Protein AF-Q2GUH5-F1 (afdb_monomer)

Organism: Chaetomium globosum (strain ATCC 6205 / CBS 148.51 / DSM 1962 / NBRC 6347 / NRRL 1970) (NCBI:txid306901)

Structure (mmCIF, N/CA/C/O backbone):
data_AF-Q2GUH5-F1
#
_entry.id   AF-Q2GUH5-F1
#
loop_
_atom_site.group_PDB
_atom_site.id
_atom_site.type_symbol
_atom_site.label_atom_id
_atom_site.label_alt_id
_atom_site.label_comp_id
_atom_site.label_asym_id
_atom_site.label_entity_id
_atom_site.label_seq_id
_atom_site.pdbx_PDB_ins_code
_atom_site.Cartn_x
_atom_site.Cartn_y
_atom_site.Cartn_z
_atom_site.occupancy
_atom_site.B_iso_or_equiv
_atom_site.auth_seq_id
_atom_site.auth_comp_id
_atom_site.auth_asym_id
_atom_site.auth_atom_id
_atom_site.pdbx_PDB_model_num
ATOM 1 N N . MET A 1 1 ? -47.472 -34.687 30.788 1.00 44.97 1 MET A N 1
ATOM 2 C CA . MET A 1 1 ? -46.963 -34.446 29.420 1.00 44.97 1 MET A CA 1
ATOM 3 C C . MET A 1 1 ? -47.218 -32.994 29.040 1.00 44.97 1 MET A C 1
ATOM 5 O O . MET A 1 1 ? -48.241 -32.718 28.440 1.00 44.97 1 MET A O 1
ATOM 9 N N . VAL A 1 2 ? -46.335 -32.065 29.410 1.00 44.44 2 VAL A N 1
ATOM 10 C CA . VAL A 1 2 ? -46.232 -30.744 28.762 1.00 44.44 2 VAL A CA 1
ATOM 11 C C . VAL A 1 2 ? -44.747 -30.395 28.806 1.00 44.44 2 VAL A C 1
ATOM 13 O O . VAL A 1 2 ? -44.206 -30.107 29.868 1.00 44.44 2 VAL A O 1
ATOM 16 N N . SER A 1 3 ? -44.062 -30.582 27.680 1.00 50.88 3 SER A N 1
ATOM 17 C CA . SER A 1 3 ? -42.640 -30.280 27.526 1.00 50.88 3 SER A CA 1
ATOM 18 C C . SER A 1 3 ? -42.518 -28.806 27.138 1.00 50.88 3 SER A C 1
ATOM 20 O O . SER A 1 3 ? -43.032 -28.405 26.095 1.00 50.88 3 SER A O 1
ATOM 22 N N . LEU A 1 4 ? -41.912 -27.990 28.006 1.00 48.06 4 LEU A N 1
ATOM 23 C CA . LEU A 1 4 ? -41.555 -26.604 27.701 1.00 48.06 4 LEU A 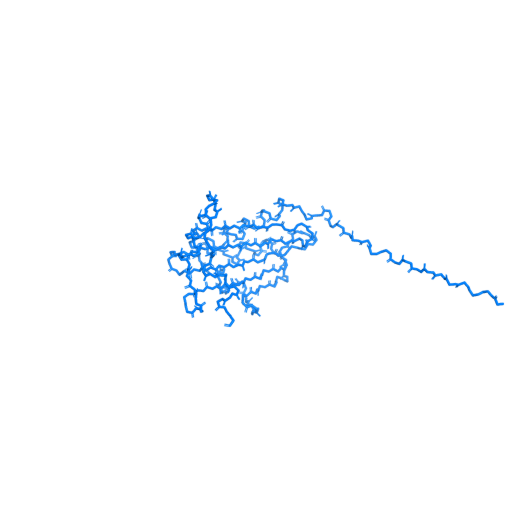CA 1
ATOM 24 C C . LEU A 1 4 ? -40.342 -26.605 26.757 1.00 48.06 4 LEU A C 1
ATOM 26 O O . LEU A 1 4 ? -39.214 -26.830 27.189 1.00 48.06 4 LEU A O 1
ATOM 30 N N . LEU A 1 5 ? -40.575 -26.332 25.475 1.00 53.59 5 LEU A N 1
ATOM 31 C CA . LEU A 1 5 ? -39.537 -25.952 24.516 1.00 53.59 5 LEU A CA 1
ATOM 32 C C . LEU A 1 5 ? -39.285 -24.442 24.646 1.00 53.59 5 LEU A C 1
ATOM 34 O O . LEU A 1 5 ? -40.024 -23.628 24.099 1.00 53.59 5 LEU A O 1
ATOM 38 N N . LEU A 1 6 ? -38.251 -24.070 25.401 1.00 52.28 6 LEU A N 1
ATOM 39 C CA . LEU A 1 6 ? -37.689 -22.718 25.402 1.00 52.28 6 LEU A CA 1
ATOM 40 C C . LEU A 1 6 ? -36.861 -22.531 24.120 1.00 52.28 6 LEU A C 1
ATOM 42 O O . LEU A 1 6 ? -35.743 -23.032 24.020 1.00 52.28 6 LEU A O 1
ATOM 46 N N . LEU A 1 7 ? -37.413 -21.816 23.134 1.00 57.59 7 LEU A N 1
ATOM 47 C CA . LEU A 1 7 ? -36.645 -21.277 22.008 1.00 57.59 7 LEU A CA 1
ATOM 48 C C . LEU A 1 7 ? -35.714 -20.175 22.537 1.00 57.59 7 LEU A C 1
ATOM 50 O O . LEU A 1 7 ? -36.157 -19.063 22.821 1.00 57.59 7 LEU A O 1
ATOM 54 N N . VAL A 1 8 ? -34.421 -20.469 22.653 1.00 58.78 8 VAL A N 1
ATOM 55 C CA . VAL A 1 8 ? -33.390 -19.442 22.841 1.00 58.78 8 VAL A CA 1
ATOM 56 C C . VAL A 1 8 ? -33.054 -18.880 21.460 1.00 58.78 8 VAL A C 1
ATOM 58 O O . VAL A 1 8 ? -32.223 -19.432 20.743 1.00 58.78 8 VAL A O 1
ATOM 61 N N . LEU A 1 9 ? -33.717 -17.789 21.060 1.00 59.59 9 LEU A N 1
ATOM 62 C CA . LEU A 1 9 ? -33.185 -16.922 20.007 1.00 59.59 9 LEU A CA 1
ATOM 63 C C . LEU A 1 9 ? -31.998 -16.161 20.608 1.00 59.59 9 LEU A C 1
ATOM 65 O O . LEU A 1 9 ? -32.169 -15.112 21.226 1.00 59.59 9 LEU A O 1
ATOM 69 N N . ALA A 1 10 ? -30.792 -16.701 20.445 1.00 60.81 10 ALA A N 1
ATOM 70 C CA . ALA A 1 10 ? -29.583 -15.909 20.601 1.00 60.81 10 ALA A CA 1
ATOM 71 C C . ALA A 1 10 ? -29.555 -14.897 19.447 1.00 60.81 10 ALA A C 1
ATOM 73 O O . ALA A 1 10 ? -29.225 -15.237 18.311 1.00 60.81 10 ALA A O 1
ATOM 74 N N . GLY A 1 11 ? -29.985 -13.666 19.723 1.00 56.97 11 GLY A N 1
ATOM 75 C CA . GLY A 1 11 ? -29.778 -12.555 18.807 1.00 56.97 11 GLY A CA 1
ATOM 76 C C . GLY A 1 11 ? -28.279 -12.368 18.611 1.00 56.97 11 GLY A C 1
ATOM 77 O O . GLY A 1 11 ? -27.565 -12.076 19.569 1.00 56.97 11 GLY A O 1
ATOM 78 N N . PHE A 1 12 ? -27.797 -12.546 17.382 1.00 60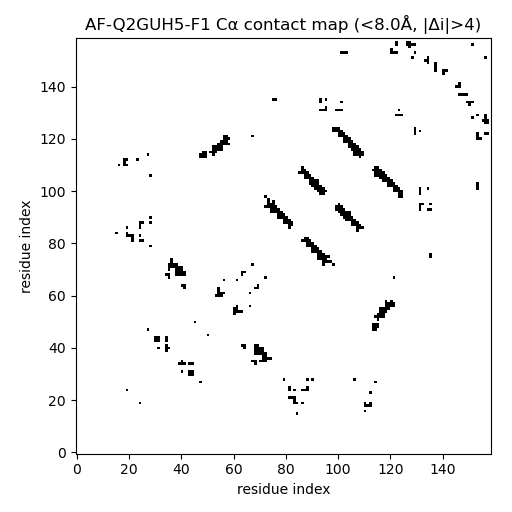.75 12 PHE A N 1
ATOM 79 C CA . PHE A 1 12 ? -26.498 -12.018 16.990 1.00 60.75 12 PHE A CA 1
ATOM 80 C C . PHE A 1 12 ? -26.622 -10.496 17.004 1.00 60.75 12 PHE A C 1
ATOM 82 O O . PHE A 1 12 ? -27.052 -9.880 16.032 1.00 60.75 12 PHE A O 1
ATOM 89 N N . SER A 1 13 ? -26.303 -9.886 18.142 1.00 52.81 13 SER A N 1
ATOM 90 C CA . SER A 1 13 ? -26.020 -8.462 18.184 1.00 52.81 13 SER A CA 1
ATOM 91 C C . SER A 1 13 ? -24.757 -8.254 17.356 1.00 52.81 13 SER A C 1
ATOM 93 O O . SER A 1 13 ? -23.658 -8.533 17.836 1.00 52.81 13 SER A O 1
ATOM 95 N N . SER A 1 14 ? -24.897 -7.795 16.110 1.00 55.97 14 SER A N 1
ATOM 96 C CA . SER A 1 14 ? -23.792 -7.131 15.422 1.00 55.97 14 SER A CA 1
ATOM 97 C C . SER A 1 14 ? -23.393 -5.962 16.311 1.00 55.97 14 SER A C 1
ATOM 99 O O . SER A 1 14 ? -24.084 -4.945 16.354 1.00 55.97 14 SER A O 1
ATOM 101 N N . GLN A 1 15 ? -22.319 -6.128 17.082 1.00 50.47 15 GLN A N 1
ATOM 102 C CA . GLN A 1 15 ? -21.643 -4.993 17.680 1.00 50.47 15 GLN A CA 1
ATOM 103 C C . GLN A 1 15 ? -21.096 -4.192 16.506 1.00 50.47 15 GLN A C 1
ATOM 105 O O . GLN A 1 15 ? -20.021 -4.483 15.993 1.00 50.47 15 GLN A O 1
ATOM 110 N N . ALA A 1 16 ? -21.880 -3.226 16.027 1.00 52.34 16 ALA A N 1
ATOM 111 C CA . ALA A 1 16 ? -21.334 -2.140 15.246 1.00 52.34 16 ALA A CA 1
ATOM 112 C C . ALA A 1 16 ? -20.282 -1.500 16.151 1.00 52.34 16 ALA A C 1
ATOM 114 O O . ALA A 1 16 ? -20.626 -0.856 17.144 1.00 52.34 16 ALA A O 1
ATOM 115 N N . SER A 1 17 ? -19.008 -1.778 15.869 1.00 54.09 17 SER A N 1
ATOM 116 C CA . SER A 1 17 ? -17.901 -1.070 16.488 1.00 54.09 17 SER A CA 1
ATOM 117 C C . SER A 1 17 ? -18.158 0.410 16.242 1.00 54.09 17 SER A C 1
ATOM 119 O O . SER A 1 17 ? -18.062 0.895 15.118 1.00 54.09 17 SER A O 1
ATOM 121 N N . ALA A 1 18 ? -18.520 1.138 17.293 1.00 53.34 18 ALA A N 1
ATOM 122 C CA . ALA A 1 18 ? -18.636 2.586 17.231 1.00 53.34 18 ALA A CA 1
ATOM 123 C C . ALA A 1 18 ? -17.269 3.263 16.964 1.00 53.34 18 ALA A C 1
ATOM 125 O O . ALA A 1 18 ? -17.219 4.486 16.872 1.00 53.34 18 ALA A O 1
ATOM 126 N N . ALA A 1 19 ? -16.174 2.494 16.845 1.00 70.88 19 ALA A N 1
ATOM 127 C CA . ALA A 1 19 ? -14.809 2.993 16.709 1.00 70.88 19 ALA A CA 1
ATOM 128 C C . ALA A 1 19 ? -14.356 3.202 15.251 1.00 70.88 19 ALA A C 1
ATOM 130 O O . ALA A 1 19 ? -13.572 4.114 14.993 1.00 70.88 19 ALA A O 1
ATOM 131 N N . CYS A 1 20 ? -14.873 2.440 14.276 1.00 88.44 20 CYS A N 1
ATOM 132 C CA . CYS A 1 20 ? -14.343 2.500 12.912 1.00 88.44 20 CYS A CA 1
ATOM 133 C C . CYS A 1 20 ? -14.994 3.591 12.054 1.00 88.44 20 CYS A C 1
ATOM 135 O O . CYS A 1 20 ? -15.955 3.365 11.311 1.00 88.44 20 CYS A O 1
ATOM 137 N N . THR A 1 21 ? -14.471 4.810 12.158 1.00 94.38 21 THR A N 1
ATOM 138 C CA . THR A 1 21 ? -14.958 5.930 11.347 1.00 94.38 21 THR A CA 1
ATOM 139 C C . THR A 1 21 ? -14.337 5.927 9.952 1.00 94.38 21 THR A C 1
ATOM 141 O O . THR A 1 21 ? -13.203 5.502 9.734 1.00 94.38 21 THR A O 1
ATOM 144 N N . ARG A 1 22 ? -15.064 6.476 8.975 1.00 95.44 22 ARG A N 1
ATOM 145 C CA . ARG A 1 22 ? -14.528 6.653 7.620 1.00 95.44 22 ARG A CA 1
ATOM 146 C C . ARG A 1 22 ? -13.291 7.556 7.601 1.00 95.44 22 ARG A C 1
ATOM 148 O O . ARG A 1 22 ? -12.422 7.361 6.758 1.00 95.44 22 ARG A O 1
ATOM 155 N N . ASP A 1 23 ? -13.226 8.551 8.483 1.00 96.06 23 ASP A N 1
ATOM 156 C CA . ASP A 1 23 ? -12.100 9.486 8.530 1.00 96.06 23 ASP A CA 1
ATOM 157 C C . ASP A 1 23 ? -10.840 8.835 9.103 1.00 96.06 23 ASP A C 1
ATOM 159 O O . ASP A 1 23 ? -9.769 9.031 8.537 1.00 96.06 23 ASP A O 1
ATOM 163 N N . LEU A 1 24 ? -10.980 7.952 10.096 1.00 94.88 24 LEU A N 1
ATOM 164 C CA . LEU A 1 24 ? -9.887 7.093 10.553 1.00 94.88 24 LEU A CA 1
ATOM 165 C C . LEU A 1 24 ? -9.314 6.250 9.403 1.00 94.88 24 LEU A C 1
ATOM 167 O O . LEU A 1 24 ? -8.105 6.222 9.186 1.00 94.88 24 LEU A O 1
ATOM 171 N N . LEU A 1 25 ? -10.182 5.590 8.627 1.00 96.94 25 LEU A N 1
ATOM 172 C CA . LEU A 1 25 ? -9.735 4.778 7.494 1.00 96.94 25 LEU A CA 1
ATOM 173 C C . LEU A 1 25 ? -9.018 5.624 6.432 1.00 96.94 25 LEU A C 1
ATOM 175 O O . LEU A 1 25 ? -8.038 5.163 5.845 1.00 96.94 25 LEU A O 1
ATOM 179 N N . LYS A 1 26 ? -9.469 6.862 6.186 1.00 97.62 26 LYS A N 1
ATOM 180 C CA . LYS A 1 26 ? -8.771 7.794 5.286 1.00 97.62 26 LYS A CA 1
ATOM 181 C C . LYS A 1 26 ? -7.387 8.151 5.808 1.00 97.62 26 LYS A C 1
ATOM 183 O O . LYS A 1 26 ? -6.453 8.151 5.016 1.00 97.62 26 LYS A O 1
ATOM 188 N N . GLU A 1 27 ? -7.268 8.455 7.096 1.00 96.38 27 GLU A N 1
ATOM 189 C CA . GLU A 1 27 ? -6.005 8.839 7.723 1.00 96.38 27 GLU A CA 1
ATOM 190 C C . GLU A 1 27 ? -4.989 7.697 7.663 1.00 96.38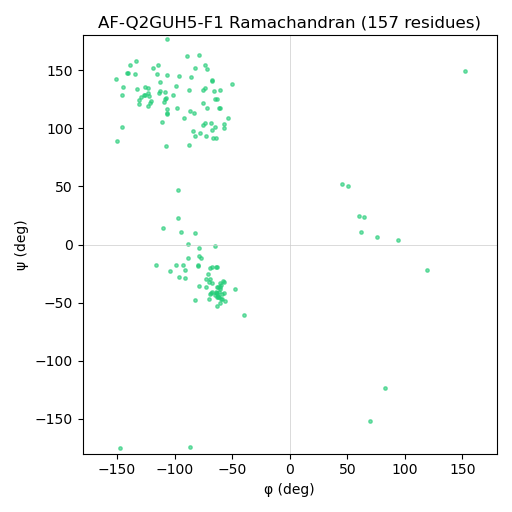 27 GLU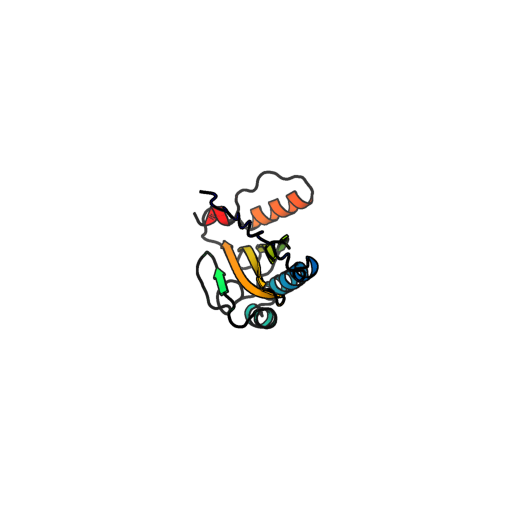 A C 1
ATOM 192 O O . GLU A 1 27 ? -3.915 7.874 7.091 1.00 96.38 27 GLU A O 1
ATOM 197 N N . ALA A 1 28 ? -5.361 6.498 8.122 1.00 96.19 28 ALA A N 1
ATOM 198 C CA . ALA A 1 28 ? -4.497 5.318 8.056 1.00 96.19 28 ALA A CA 1
ATOM 199 C C . ALA A 1 28 ? -4.055 5.007 6.615 1.00 96.19 28 ALA A C 1
ATOM 201 O O . ALA A 1 28 ? -2.885 4.736 6.349 1.00 96.19 28 ALA A O 1
ATOM 202 N N . THR A 1 29 ? -4.982 5.116 5.659 1.00 97.62 29 THR A N 1
ATOM 203 C CA . THR A 1 29 ? -4.689 4.889 4.238 1.00 97.62 29 THR A CA 1
ATOM 204 C C . THR A 1 29 ? -3.761 5.954 3.656 1.00 97.62 29 THR A C 1
ATOM 206 O O . THR A 1 29 ? -2.856 5.626 2.893 1.00 97.62 29 THR A O 1
ATOM 209 N N . ALA A 1 30 ? -3.958 7.227 4.005 1.00 97.00 30 ALA A N 1
ATOM 210 C CA . ALA A 1 30 ? -3.094 8.312 3.554 1.00 97.00 30 ALA A CA 1
ATOM 211 C C . ALA A 1 30 ? -1.668 8.143 4.090 1.00 97.00 30 ALA A C 1
ATOM 213 O O . ALA A 1 30 ? -0.713 8.311 3.331 1.00 97.00 30 ALA A O 1
ATOM 214 N N . SER A 1 31 ? -1.528 7.745 5.355 1.00 95.81 31 SER A N 1
ATOM 215 C CA . SER A 1 31 ? -0.229 7.438 5.951 1.00 95.81 31 SER A CA 1
ATOM 216 C C . SER A 1 31 ? 0.454 6.259 5.263 1.00 95.81 31 SER A C 1
ATOM 218 O O . SER A 1 31 ? 1.639 6.348 4.959 1.00 95.81 31 SER A O 1
ATOM 220 N N . TYR A 1 32 ? -0.28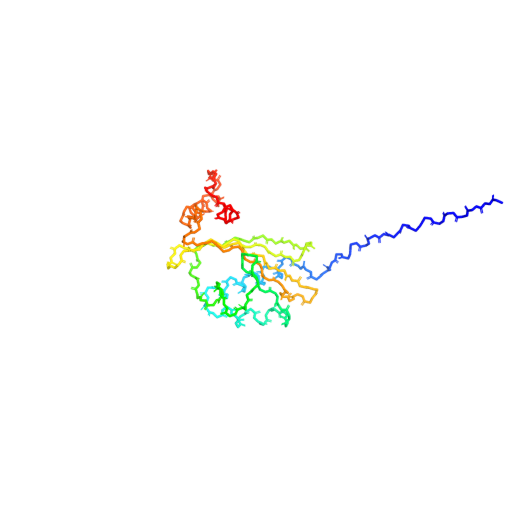5 5.197 4.923 1.00 96.06 32 TYR A N 1
ATOM 221 C CA . TYR A 1 32 ? 0.265 4.076 4.156 1.00 96.06 32 TYR A CA 1
ATOM 222 C C . TYR A 1 32 ? 0.761 4.489 2.762 1.00 96.06 32 TYR A C 1
ATOM 224 O O . TYR A 1 32 ? 1.872 4.144 2.365 1.00 96.06 32 TYR A O 1
ATOM 232 N N . ILE A 1 33 ? -0.022 5.288 2.032 1.00 96.69 33 ILE A N 1
ATOM 233 C CA . ILE A 1 33 ? 0.379 5.814 0.716 1.00 96.69 33 ILE A CA 1
ATOM 234 C C . ILE A 1 33 ? 1.631 6.696 0.842 1.00 96.69 33 ILE A C 1
ATOM 236 O O . ILE A 1 33 ? 2.529 6.616 0.004 1.00 96.69 33 ILE A O 1
ATOM 240 N N . ALA A 1 34 ? 1.707 7.529 1.883 1.00 95.69 34 ALA A N 1
ATOM 241 C CA . ALA A 1 34 ? 2.880 8.358 2.146 1.00 95.69 34 ALA A CA 1
ATOM 242 C C . ALA A 1 34 ? 4.122 7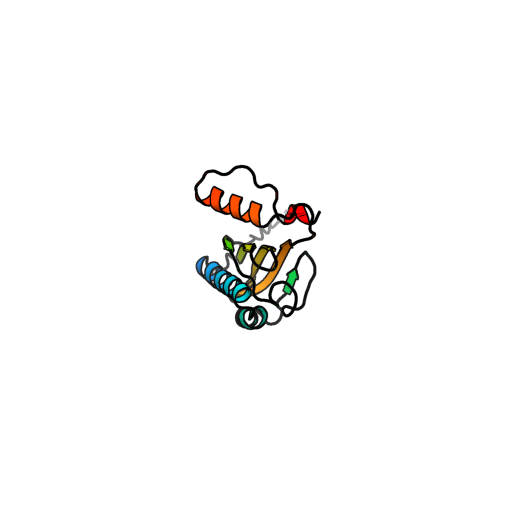.508 2.459 1.00 95.69 34 ALA A C 1
ATOM 244 O O . ALA A 1 34 ? 5.199 7.803 1.943 1.00 95.69 34 ALA A O 1
ATOM 245 N N . ALA A 1 35 ? 3.956 6.436 3.236 1.00 94.75 35 ALA A N 1
ATOM 246 C CA . ALA A 1 35 ? 5.009 5.491 3.596 1.00 94.75 35 ALA A CA 1
ATOM 247 C C . ALA A 1 35 ? 5.590 4.775 2.360 1.00 94.75 35 ALA A C 1
ATOM 249 O O . ALA A 1 35 ? 6.809 4.723 2.191 1.00 94.75 35 ALA A O 1
ATOM 250 N N . LEU A 1 36 ? 4.732 4.314 1.439 1.00 94.81 36 LEU A N 1
ATOM 251 C CA . LEU A 1 36 ? 5.166 3.777 0.141 1.00 94.81 36 LEU A CA 1
ATOM 252 C C . LEU A 1 36 ? 5.926 4.817 -0.696 1.00 94.81 36 LEU A C 1
ATOM 254 O O . LEU A 1 36 ? 6.889 4.487 -1.384 1.00 94.81 36 LEU A O 1
ATOM 258 N N . GLY A 1 37 ? 5.496 6.080 -0.653 1.00 94.88 37 GLY A N 1
ATOM 259 C CA . GLY A 1 37 ? 6.105 7.159 -1.431 1.00 94.88 37 GLY A CA 1
ATOM 260 C C . GLY A 1 37 ? 7.475 7.622 -0.926 1.00 94.88 37 GLY A C 1
ATOM 261 O O . GLY A 1 37 ? 8.286 8.092 -1.725 1.00 94.88 37 GLY A O 1
ATOM 262 N N . SER A 1 38 ? 7.741 7.519 0.381 1.00 89.50 38 SER A N 1
ATOM 263 C CA . SER A 1 38 ? 8.955 8.064 1.007 1.00 89.50 38 SER A CA 1
ATOM 264 C C . SER A 1 38 ? 10.127 7.083 1.065 1.00 89.50 38 SER A C 1
ATOM 266 O O . SER A 1 38 ? 11.271 7.522 1.166 1.00 89.50 38 SER A O 1
ATOM 268 N N . GLY A 1 39 ? 9.869 5.772 0.995 1.00 74.25 39 GLY A N 1
ATOM 269 C CA . GLY A 1 39 ? 10.889 4.744 1.243 1.00 74.25 39 GLY A CA 1
ATOM 270 C C . GLY A 1 39 ? 11.215 4.549 2.728 1.00 74.25 39 GLY A C 1
ATOM 271 O O . GLY A 1 39 ? 12.115 3.787 3.061 1.00 74.25 39 GLY A O 1
ATOM 272 N N . GLU A 1 40 ? 10.467 5.202 3.622 1.00 83.25 40 GLU A N 1
ATOM 273 C CA . GLU A 1 40 ? 10.490 4.976 5.075 1.00 83.25 40 GLU A CA 1
ATOM 274 C C . GLU A 1 40 ? 9.359 4.026 5.507 1.00 83.25 40 GLU A C 1
ATOM 276 O O . GLU A 1 40 ? 8.933 4.036 6.662 1.00 83.25 40 GLU A O 1
ATOM 281 N N . GLY A 1 41 ? 8.869 3.216 4.560 1.00 83.31 41 GLY A N 1
ATOM 282 C CA . GLY A 1 41 ? 7.720 2.322 4.681 1.00 83.31 41 GLY A CA 1
ATOM 283 C C . GLY A 1 41 ? 7.621 1.606 6.029 1.00 83.31 41 GLY A C 1
ATOM 284 O O . GLY A 1 41 ? 6.656 1.840 6.758 1.00 83.31 41 GLY A O 1
ATOM 285 N N . PRO A 1 42 ? 8.625 0.793 6.406 1.00 85.75 42 PRO A N 1
ATOM 286 C CA . PRO A 1 42 ? 8.565 -0.028 7.611 1.00 85.75 42 PRO A CA 1
ATOM 287 C C . PRO A 1 42 ? 8.392 0.805 8.886 1.00 85.75 42 PRO A C 1
ATOM 289 O O . PRO A 1 42 ? 7.511 0.522 9.695 1.00 85.75 42 PRO A O 1
ATOM 292 N N . THR A 1 43 ? 9.185 1.870 9.031 1.00 87.56 43 THR A N 1
ATOM 293 C CA . THR A 1 43 ? 9.164 2.750 10.209 1.00 87.56 43 THR A CA 1
ATOM 294 C C . THR A 1 43 ? 7.873 3.563 10.287 1.00 87.56 43 THR A C 1
ATOM 296 O O . THR A 1 43 ? 7.284 3.704 11.354 1.00 87.56 43 THR A O 1
ATOM 299 N N . ALA A 1 44 ? 7.400 4.096 9.159 1.00 87.06 44 ALA A N 1
ATOM 300 C CA . ALA A 1 44 ? 6.173 4.888 9.132 1.00 87.06 44 ALA A CA 1
ATOM 301 C C . ALA A 1 44 ? 4.928 4.038 9.442 1.00 87.06 44 ALA A C 1
ATOM 303 O O . ALA A 1 44 ? 3.974 4.528 10.048 1.00 87.06 44 ALA A O 1
ATOM 304 N N . ILE A 1 45 ? 4.929 2.761 9.044 1.00 90.50 45 ILE A N 1
ATOM 305 C CA . ILE A 1 45 ? 3.831 1.836 9.334 1.00 90.50 45 ILE A CA 1
ATOM 306 C C . ILE A 1 45 ? 3.892 1.297 10.761 1.00 90.50 45 ILE A C 1
ATOM 308 O O . ILE A 1 45 ? 2.833 1.142 11.369 1.00 90.50 45 ILE A O 1
ATOM 312 N N . SER A 1 46 ? 5.080 1.051 11.325 1.00 85.44 46 SER A N 1
ATOM 313 C CA . SER A 1 46 ? 5.200 0.475 12.671 1.00 85.44 46 SER A CA 1
ATOM 314 C C . SER A 1 46 ? 4.501 1.307 13.751 1.00 85.44 46 SER A C 1
ATOM 316 O O . SER A 1 46 ? 3.926 0.738 14.671 1.00 85.44 46 SER A O 1
ATOM 318 N N . ASP A 1 47 ? 4.454 2.635 13.611 1.00 86.94 47 ASP A N 1
ATOM 319 C CA . ASP A 1 47 ? 3.772 3.517 14.574 1.00 86.94 47 ASP A CA 1
ATOM 320 C C . ASP A 1 47 ? 2.232 3.406 14.515 1.00 86.94 47 ASP A C 1
ATOM 322 O O . ASP A 1 47 ? 1.515 3.684 15.488 1.00 86.94 47 ASP A O 1
ATOM 326 N N . LEU A 1 48 ? 1.703 2.992 13.362 1.00 90.25 48 LEU A N 1
ATOM 327 C CA . LEU A 1 48 ? 0.271 2.868 13.073 1.00 90.25 48 LEU A CA 1
ATOM 328 C C . LEU A 1 48 ? -0.239 1.432 13.221 1.00 90.25 48 LEU A C 1
ATOM 330 O O . LEU A 1 48 ? -1.448 1.216 13.332 1.00 90.25 48 LEU A O 1
ATOM 334 N N . ALA A 1 49 ? 0.669 0.463 13.224 1.00 94.00 49 ALA A N 1
ATOM 335 C CA . ALA A 1 49 ? 0.371 -0.950 13.341 1.00 94.00 49 ALA A CA 1
ATOM 336 C C . ALA A 1 49 ? 0.327 -1.426 14.801 1.00 94.00 49 ALA A C 1
ATOM 338 O O . ALA A 1 49 ? 0.819 -0.759 15.712 1.00 94.00 49 ALA A O 1
ATOM 339 N N . GLN A 1 50 ? -0.292 -2.585 15.023 1.00 94.56 50 GLN A N 1
ATOM 340 C CA . GLN A 1 50 ? -0.100 -3.347 16.259 1.00 94.56 50 GLN A CA 1
ATOM 341 C C . GLN A 1 50 ? 1.233 -4.114 16.215 1.00 94.56 50 GLN A C 1
ATOM 343 O O . GLN A 1 50 ? 1.757 -4.392 15.136 1.00 94.56 50 GLN A O 1
ATOM 348 N N . ASP A 1 51 ? 1.717 -4.568 17.373 1.00 90.69 51 ASP A N 1
ATOM 349 C CA . ASP A 1 51 ? 2.968 -5.337 17.477 1.00 90.69 51 ASP A CA 1
ATOM 350 C C . ASP A 1 51 ? 2.950 -6.646 16.659 1.00 90.69 51 ASP A C 1
ATOM 352 O O . ASP A 1 51 ? 3.968 -7.050 16.104 1.00 90.69 51 ASP A O 1
ATOM 356 N N . SER A 1 52 ? 1.795 -7.314 16.556 1.00 92.50 52 SER A N 1
ATOM 357 C CA . SER A 1 52 ? 1.603 -8.542 15.766 1.00 92.50 52 SER A CA 1
ATOM 358 C C . SER A 1 52 ? 1.005 -8.268 14.383 1.00 92.50 52 SER A C 1
ATOM 360 O O . SER A 1 52 ? 0.004 -8.877 13.994 1.00 92.50 52 SER A O 1
ATOM 362 N N . LEU A 1 53 ? 1.549 -7.287 13.667 1.00 96.00 53 LEU A N 1
ATOM 363 C CA . LEU A 1 53 ? 1.135 -6.977 12.301 1.00 96.00 53 LEU A CA 1
ATOM 364 C C . LEU A 1 53 ? 1.371 -8.173 11.368 1.00 96.00 53 LEU A C 1
ATOM 366 O O . LEU A 1 53 ? 2.463 -8.732 11.330 1.00 96.00 53 LEU A O 1
ATOM 370 N N . ILE A 1 54 ? 0.367 -8.506 10.559 1.00 97.25 54 ILE A N 1
ATOM 371 C CA . ILE A 1 54 ? 0.513 -9.454 9.451 1.00 97.25 54 ILE A CA 1
ATOM 372 C C . ILE A 1 54 ? 0.724 -8.659 8.159 1.00 97.25 54 ILE A C 1
ATOM 374 O O . ILE A 1 54 ? -0.168 -7.919 7.734 1.00 97.25 54 ILE A O 1
ATOM 378 N N . TYR A 1 55 ? 1.886 -8.834 7.532 1.00 97.00 55 TYR A N 1
ATOM 379 C CA . TYR A 1 55 ? 2.220 -8.247 6.236 1.00 97.00 55 TYR A CA 1
ATOM 380 C C . TYR A 1 55 ? 2.255 -9.333 5.162 1.00 97.00 55 TYR A C 1
ATOM 382 O O . TYR A 1 55 ? 2.970 -10.326 5.292 1.00 97.00 55 TYR A O 1
ATOM 390 N N . GLN A 1 56 ? 1.440 -9.171 4.120 1.00 97.56 56 GLN A N 1
ATOM 391 C CA . GLN A 1 56 ? 1.327 -10.139 3.035 1.00 97.56 56 GLN A CA 1
ATOM 392 C C . GLN A 1 56 ? 1.395 -9.449 1.679 1.00 97.56 56 GLN A C 1
ATOM 394 O O . GLN A 1 56 ? 0.678 -8.477 1.425 1.00 97.56 56 GLN A O 1
ATOM 399 N N . GLU A 1 57 ? 2.193 -10.016 0.782 1.00 95.88 57 GLU A N 1
ATOM 400 C CA . GLU A 1 57 ? 2.175 -9.683 -0.636 1.00 95.88 57 GLU A CA 1
ATOM 401 C C . GLU A 1 57 ? 1.901 -10.935 -1.457 1.00 95.88 57 GLU A C 1
ATOM 403 O O . GLU A 1 57 ? 2.587 -11.945 -1.320 1.00 95.88 57 GLU A O 1
ATOM 408 N N . ASN A 1 58 ? 0.912 -10.859 -2.345 1.00 94.06 58 ASN A N 1
ATOM 409 C CA . ASN A 1 58 ? 0.548 -11.926 -3.270 1.00 94.06 58 ASN A CA 1
ATOM 410 C C . ASN A 1 58 ? 0.352 -13.285 -2.574 1.00 94.06 58 ASN A C 1
ATOM 412 O O . ASN A 1 58 ? 0.942 -14.288 -2.979 1.00 94.06 58 ASN A O 1
ATOM 416 N N . ASP A 1 59 ? -0.456 -13.286 -1.511 1.00 93.12 59 ASP A N 1
ATOM 417 C CA . ASP A 1 59 ? -0.762 -14.440 -0.653 1.00 93.12 59 ASP A CA 1
ATOM 418 C C . ASP A 1 59 ? 0.444 -15.059 0.086 1.00 93.12 59 ASP A C 1
ATOM 420 O O . ASP A 1 59 ? 0.315 -16.120 0.702 1.00 93.12 59 ASP A O 1
ATOM 424 N N . ALA A 1 60 ? 1.607 -14.399 0.079 1.00 95.50 60 ALA A N 1
ATOM 425 C CA . ALA A 1 60 ? 2.782 -14.791 0.849 1.00 95.50 60 ALA A CA 1
ATOM 426 C C . ALA A 1 60 ? 3.020 -13.817 2.009 1.00 95.50 60 ALA A C 1
ATOM 428 O O . ALA A 1 60 ? 3.021 -12.602 1.824 1.00 95.50 60 ALA A O 1
ATOM 429 N N . GLU A 1 61 ? 3.227 -14.354 3.210 1.00 97.38 61 GLU A N 1
ATOM 430 C CA . GLU A 1 61 ? 3.639 -13.563 4.372 1.00 97.38 61 GLU A CA 1
ATOM 431 C C . GLU A 1 61 ? 5.115 -13.186 4.257 1.00 97.38 61 GLU A C 1
ATOM 433 O O . GLU A 1 61 ? 5.949 -14.032 3.925 1.00 97.38 61 GLU A O 1
ATOM 438 N N . LEU A 1 62 ? 5.415 -11.914 4.511 1.00 95.81 62 LEU A N 1
ATOM 439 C CA . LEU A 1 62 ? 6.742 -11.320 4.384 1.00 95.81 62 LEU A CA 1
ATOM 440 C C . LEU A 1 62 ? 7.054 -10.477 5.622 1.00 95.81 62 LEU A C 1
ATOM 442 O O . LEU A 1 62 ? 6.149 -9.999 6.309 1.00 95.81 62 LEU A O 1
ATOM 446 N N . ASP A 1 63 ? 8.340 -10.250 5.881 1.00 94.06 63 ASP A N 1
ATOM 447 C CA . ASP A 1 63 ? 8.748 -9.217 6.831 1.00 94.06 63 ASP A CA 1
ATOM 448 C C . ASP A 1 63 ? 8.400 -7.832 6.255 1.00 94.06 63 ASP A C 1
ATOM 450 O O . ASP A 1 63 ? 8.555 -7.593 5.058 1.00 94.06 63 ASP A O 1
ATOM 454 N N . ILE A 1 64 ? 7.930 -6.899 7.089 1.00 91.38 64 ILE A N 1
ATOM 455 C CA . ILE A 1 64 ? 7.540 -5.554 6.630 1.00 91.38 64 ILE A CA 1
ATOM 456 C C . ILE A 1 64 ? 8.725 -4.753 6.057 1.00 91.38 64 ILE A C 1
ATOM 458 O O . ILE A 1 64 ? 8.530 -3.781 5.331 1.00 91.38 64 ILE A O 1
ATOM 462 N N . THR A 1 65 ? 9.961 -5.143 6.380 1.00 92.56 65 THR A N 1
ATOM 463 C CA . THR A 1 65 ? 11.185 -4.558 5.815 1.00 92.56 65 THR A CA 1
ATOM 464 C C . THR A 1 65 ? 11.518 -5.072 4.412 1.00 92.56 65 THR A C 1
ATOM 466 O O . THR A 1 65 ? 12.461 -4.572 3.798 1.00 92.56 65 THR A O 1
ATOM 469 N N . GLU A 1 66 ? 10.738 -6.016 3.884 1.00 93.88 66 GLU A N 1
ATOM 470 C CA . GLU A 1 66 ? 10.836 -6.556 2.528 1.00 93.88 66 GLU A CA 1
ATOM 471 C C . GLU A 1 66 ? 9.688 -6.051 1.627 1.00 93.88 66 GLU A C 1
ATOM 473 O O . GLU A 1 66 ? 8.794 -5.315 2.052 1.00 93.88 66 GLU A O 1
ATOM 478 N N . GLY A 1 67 ? 9.722 -6.432 0.346 1.00 93.75 67 GLY A N 1
ATOM 479 C CA . GLY A 1 67 ? 8.642 -6.155 -0.603 1.00 93.75 67 GLY A CA 1
ATOM 480 C C . GLY A 1 67 ? 8.486 -4.677 -0.991 1.00 93.75 67 GLY A C 1
ATOM 481 O O . GLY A 1 67 ? 9.449 -3.912 -1.018 1.00 93.75 67 GLY A O 1
ATOM 482 N N . VAL A 1 68 ? 7.270 -4.254 -1.338 1.00 94.50 68 VAL A N 1
ATOM 483 C CA . VAL A 1 68 ? 6.993 -2.912 -1.885 1.00 94.50 68 VAL A CA 1
ATOM 484 C C . VAL A 1 68 ? 7.159 -1.781 -0.872 1.00 94.50 68 VAL A C 1
ATOM 486 O O . VAL A 1 68 ? 7.341 -0.635 -1.277 1.00 94.50 68 VAL A O 1
ATOM 489 N N . LEU A 1 69 ? 7.125 -2.073 0.432 1.00 93.38 69 LEU A N 1
ATOM 490 C CA . LEU A 1 69 ? 7.402 -1.081 1.477 1.00 93.38 69 LEU A CA 1
ATOM 491 C C . LEU A 1 69 ? 8.903 -0.829 1.678 1.00 93.38 69 LEU A C 1
ATOM 493 O O . LEU A 1 69 ? 9.260 0.201 2.249 1.00 93.38 69 LEU A O 1
ATOM 497 N N . SER A 1 70 ? 9.788 -1.711 1.201 1.00 92.62 70 SER A N 1
ATOM 498 C CA . SER A 1 70 ? 11.234 -1.603 1.443 1.00 92.62 70 SER A CA 1
ATOM 499 C C . SER A 1 70 ? 11.937 -0.549 0.580 1.00 92.62 70 SER A C 1
ATOM 501 O O . SER A 1 70 ? 13.115 -0.257 0.797 1.00 92.62 70 SER A O 1
ATOM 503 N N . ALA A 1 71 ? 11.262 -0.010 -0.438 1.00 91.75 71 ALA A N 1
ATOM 504 C CA . ALA A 1 71 ? 11.826 0.964 -1.365 1.00 91.75 71 ALA A CA 1
ATOM 505 C C . ALA A 1 71 ? 10.792 2.037 -1.744 1.00 91.75 71 ALA A C 1
ATOM 507 O O . ALA A 1 71 ? 9.604 1.741 -1.840 1.00 91.75 71 ALA A O 1
ATOM 508 N N . PRO A 1 72 ? 11.226 3.285 -2.002 1.00 94.69 72 PRO A N 1
ATOM 509 C CA . PRO A 1 72 ? 10.316 4.355 -2.386 1.00 94.69 72 PRO A CA 1
ATOM 510 C C . PRO A 1 72 ? 9.680 4.085 -3.754 1.00 94.69 72 PRO A C 1
ATOM 512 O O . PRO A 1 72 ? 10.375 3.821 -4.740 1.00 94.69 72 PRO A O 1
ATOM 515 N N . ILE A 1 73 ? 8.360 4.243 -3.833 1.00 95.88 73 ILE A N 1
ATOM 516 C CA . ILE A 1 73 ? 7.583 4.129 -5.068 1.00 95.88 73 ILE A CA 1
ATOM 517 C C . ILE A 1 73 ? 7.101 5.511 -5.499 1.00 95.88 73 ILE A C 1
ATOM 519 O O . ILE A 1 73 ? 6.404 6.218 -4.772 1.00 95.88 73 ILE A O 1
ATOM 523 N N . LYS A 1 74 ? 7.411 5.895 -6.740 1.00 96.69 74 LYS A N 1
ATOM 524 C CA . LYS A 1 74 ? 6.842 7.104 -7.336 1.00 96.69 74 LYS A CA 1
ATOM 525 C C . LYS A 1 74 ? 5.408 6.832 -7.798 1.00 96.69 74 LYS A C 1
ATOM 527 O O . LYS A 1 74 ? 5.186 6.327 -8.894 1.00 96.69 74 LYS A O 1
ATOM 532 N N . ILE A 1 75 ? 4.450 7.176 -6.945 1.00 96.25 75 ILE A N 1
ATOM 533 C CA . ILE A 1 75 ? 3.018 6.970 -7.186 1.00 96.25 75 ILE A CA 1
ATOM 534 C C . ILE A 1 75 ? 2.498 8.001 -8.197 1.00 96.25 75 ILE A C 1
ATOM 536 O O . ILE A 1 75 ? 2.564 9.205 -7.952 1.00 96.25 75 ILE A O 1
ATOM 540 N N . ASP A 1 76 ? 1.942 7.527 -9.313 1.00 96.69 76 ASP A N 1
ATOM 541 C CA . ASP A 1 76 ? 1.320 8.368 -10.347 1.00 96.69 76 ASP A CA 1
ATOM 542 C C . ASP A 1 76 ? -0.203 8.473 -10.164 1.00 96.69 76 ASP A C 1
ATOM 544 O O . ASP A 1 76 ? -0.825 9.466 -10.551 1.00 96.69 76 ASP A O 1
ATOM 548 N N . PHE A 1 77 ? -0.818 7.453 -9.562 1.00 95.19 77 PHE A N 1
ATOM 549 C CA . PHE A 1 77 ? -2.242 7.429 -9.248 1.00 95.19 77 PHE A CA 1
ATOM 550 C C . PHE A 1 77 ? -2.515 6.579 -8.010 1.00 95.19 77 PHE A C 1
ATOM 552 O O . PHE A 1 77 ? -1.925 5.514 -7.838 1.00 95.19 77 PHE A O 1
ATOM 559 N N . SER A 1 78 ? -3.463 7.021 -7.185 1.00 95.94 78 SER A N 1
ATOM 560 C CA . SER A 1 78 ? -4.060 6.191 -6.146 1.00 95.94 78 SER A CA 1
ATOM 561 C C . SER A 1 78 ? -5.561 6.445 -6.021 1.00 95.94 78 SER A C 1
ATOM 563 O O . SER A 1 78 ? -6.054 7.554 -6.257 1.00 95.94 78 SER A O 1
ATOM 565 N N . ARG A 1 79 ? -6.310 5.405 -5.656 1.00 94.94 79 ARG A N 1
ATOM 566 C CA . ARG A 1 79 ? -7.743 5.498 -5.367 1.00 94.94 79 ARG A CA 1
ATOM 567 C C . ARG A 1 79 ? -8.115 4.524 -4.269 1.00 94.94 79 ARG A C 1
ATOM 569 O O . ARG A 1 79 ? -7.879 3.328 -4.401 1.00 94.94 79 ARG A O 1
ATOM 576 N N . SER A 1 80 ? -8.793 5.040 -3.253 1.00 97.19 80 SER A N 1
ATOM 577 C CA . SER A 1 80 ? -9.201 4.261 -2.090 1.00 97.19 80 SER A CA 1
ATOM 578 C C . SER A 1 80 ? -10.716 4.141 -1.969 1.00 97.19 80 SER A C 1
ATOM 580 O O . SER A 1 80 ? -11.466 5.068 -2.291 1.00 97.19 80 SER A O 1
ATOM 582 N N . ILE A 1 81 ? -11.157 3.004 -1.446 1.00 96.75 81 ILE A N 1
ATOM 583 C CA . ILE A 1 81 ? -12.501 2.764 -0.922 1.00 96.75 81 ILE A CA 1
ATOM 584 C C . ILE A 1 81 ? -12.393 2.419 0.564 1.00 96.75 81 ILE A C 1
ATOM 586 O O . ILE A 1 81 ? -11.372 1.906 1.019 1.00 96.75 81 ILE A O 1
ATOM 590 N N . TYR A 1 82 ? -13.441 2.732 1.320 1.00 97.69 82 TYR A N 1
ATOM 591 C CA . TYR A 1 82 ? -13.438 2.633 2.777 1.00 97.69 82 TYR A CA 1
ATOM 592 C C . TYR A 1 82 ? -14.687 1.892 3.235 1.00 97.69 82 TYR A C 1
ATOM 594 O O . TYR A 1 82 ? -15.799 2.349 2.960 1.00 97.69 82 TYR A O 1
ATOM 602 N N . ASP A 1 83 ? -14.488 0.779 3.930 1.00 96.25 83 ASP A N 1
ATOM 603 C CA . ASP A 1 83 ? -15.534 -0.062 4.490 1.00 96.25 83 ASP A CA 1
ATOM 604 C C . ASP A 1 83 ? -15.514 0.049 6.018 1.00 96.25 83 ASP A C 1
ATOM 606 O O . ASP A 1 83 ? -14.645 -0.491 6.699 1.00 96.25 83 ASP A O 1
ATOM 610 N N . THR A 1 84 ? -16.485 0.776 6.567 1.00 95.06 84 THR A N 1
ATOM 611 C CA . THR A 1 84 ? -16.629 0.953 8.019 1.00 95.06 84 THR A CA 1
ATOM 612 C C . THR A 1 84 ? -17.281 -0.249 8.705 1.00 95.06 84 THR A C 1
ATOM 614 O O . THR A 1 84 ? -17.316 -0.290 9.929 1.00 95.06 84 THR A O 1
ATOM 617 N N . THR A 1 85 ? -17.824 -1.205 7.945 1.00 92.38 85 THR A N 1
ATOM 618 C CA . THR A 1 85 ? -18.438 -2.430 8.481 1.00 92.38 85 THR A CA 1
ATOM 619 C C . THR A 1 85 ? -17.364 -3.468 8.774 1.00 92.38 85 THR A C 1
ATOM 621 O O . THR A 1 85 ? -17.320 -4.005 9.874 1.00 92.38 85 THR A O 1
ATOM 624 N N . GLU A 1 86 ? -16.458 -3.677 7.819 1.00 93.88 86 GLU A N 1
ATOM 625 C CA . GLU A 1 86 ? -15.307 -4.586 7.955 1.00 93.88 86 GLU A CA 1
ATOM 626 C C . GLU A 1 86 ? -14.066 -3.907 8.565 1.00 93.88 86 GLU A C 1
ATOM 628 O O . GLU A 1 86 ? -13.014 -4.526 8.706 1.00 93.88 86 GLU A O 1
ATOM 633 N N . CYS A 1 87 ? -14.177 -2.618 8.895 1.00 95.94 87 CYS A N 1
ATOM 634 C CA . CYS A 1 87 ? -13.089 -1.751 9.339 1.00 95.94 87 CYS A CA 1
ATOM 635 C C . CYS A 1 87 ? -11.812 -1.875 8.501 1.00 95.94 87 CYS A C 1
ATOM 637 O O . CYS A 1 87 ? -10.705 -2.102 8.996 1.00 95.94 87 CYS A O 1
ATOM 639 N N . ALA A 1 88 ? -11.990 -1.732 7.191 1.00 97.44 88 ALA A N 1
ATOM 640 C CA . ALA A 1 88 ? -10.919 -1.896 6.232 1.00 97.44 88 ALA A CA 1
ATOM 641 C C . ALA A 1 88 ? -10.970 -0.835 5.135 1.00 97.44 88 ALA A C 1
ATOM 643 O O . ALA A 1 88 ? -12.022 -0.291 4.791 1.00 97.44 88 ALA A O 1
ATOM 644 N N . SER A 1 89 ? -9.817 -0.561 4.542 1.00 98.12 89 SER A N 1
ATOM 645 C CA . SER A 1 89 ? -9.727 0.157 3.278 1.00 98.12 89 SER A CA 1
ATOM 646 C C . SER A 1 89 ? -9.168 -0.753 2.200 1.00 98.12 89 SER A C 1
ATOM 648 O O . SER A 1 89 ? -8.445 -1.704 2.486 1.00 98.12 89 SER A O 1
ATOM 650 N N . TYR A 1 90 ? -9.502 -0.445 0.952 1.00 98.12 90 TYR A N 1
ATOM 651 C CA . TYR A 1 90 ? -8.791 -0.967 -0.205 1.00 98.12 90 TYR A CA 1
ATOM 652 C C . TYR A 1 90 ? -8.296 0.207 -1.033 1.00 98.12 90 TYR A C 1
ATOM 654 O O . TYR A 1 90 ? -9.052 1.148 -1.278 1.00 98.12 90 TYR A O 1
ATOM 662 N N . THR A 1 91 ? -7.044 0.152 -1.466 1.00 97.56 91 THR A N 1
ATOM 663 C CA . THR A 1 91 ? -6.410 1.187 -2.274 1.00 97.56 91 THR A CA 1
ATOM 664 C C . THR A 1 91 ? -5.734 0.563 -3.478 1.00 97.56 91 THR A C 1
ATOM 666 O O . THR A 1 91 ? -4.872 -0.294 -3.339 1.00 97.56 91 THR A O 1
ATOM 669 N N . GLU A 1 92 ? -6.107 1.040 -4.659 1.00 95.69 92 GLU A N 1
ATOM 670 C CA . GLU A 1 92 ? -5.363 0.798 -5.889 1.00 95.69 92 GLU A CA 1
ATOM 671 C C . GLU A 1 92 ? -4.290 1.879 -6.041 1.00 95.69 92 GLU A C 1
ATOM 673 O O . GLU A 1 92 ? -4.587 3.067 -5.887 1.00 95.69 92 GLU A O 1
ATOM 678 N N . ILE A 1 93 ? -3.066 1.472 -6.357 1.00 96.19 93 ILE A N 1
ATOM 679 C CA . ILE A 1 93 ? -1.896 2.318 -6.589 1.00 96.19 93 ILE A CA 1
ATOM 680 C C . ILE A 1 93 ? -1.321 1.961 -7.956 1.00 96.19 93 ILE A C 1
ATOM 682 O O . ILE A 1 93 ? -1.180 0.788 -8.296 1.00 96.19 93 ILE A O 1
ATOM 686 N N . VAL A 1 94 ? -0.972 2.979 -8.737 1.00 96.12 94 VAL A N 1
ATOM 687 C CA . VAL A 1 94 ? -0.301 2.815 -10.028 1.00 96.12 94 VAL A CA 1
ATOM 688 C C . VAL A 1 94 ? 0.968 3.653 -10.035 1.00 96.12 94 VAL A C 1
ATOM 690 O O . VAL A 1 94 ? 0.937 4.854 -9.750 1.00 96.12 94 VAL A O 1
ATOM 693 N N . ALA A 1 95 ? 2.074 3.010 -10.392 1.00 96.88 95 ALA A N 1
ATOM 694 C CA . ALA A 1 95 ? 3.369 3.627 -10.615 1.00 96.88 95 ALA A CA 1
ATOM 695 C C . ALA A 1 95 ? 3.880 3.220 -12.000 1.00 96.88 95 ALA A C 1
ATOM 697 O O . ALA A 1 95 ? 3.915 2.044 -12.351 1.00 96.88 95 ALA A O 1
ATOM 698 N N . THR A 1 96 ? 4.268 4.200 -12.803 1.00 96.50 96 THR A N 1
ATOM 699 C CA . THR A 1 96 ? 4.749 4.014 -14.181 1.00 96.50 96 THR A CA 1
ATOM 700 C C . THR A 1 96 ? 6.202 4.446 -14.355 1.00 96.50 96 THR A C 1
ATOM 702 O O . THR A 1 96 ? 6.848 4.060 -15.328 1.00 96.50 96 THR A O 1
ATOM 705 N N . THR A 1 97 ? 6.733 5.233 -13.415 1.00 92.50 97 THR A N 1
ATOM 706 C CA . THR A 1 97 ? 8.120 5.712 -13.429 1.00 92.50 97 THR A CA 1
ATOM 707 C C . THR A 1 97 ? 9.006 4.863 -12.518 1.00 92.50 97 THR A C 1
ATOM 709 O O . THR A 1 97 ? 8.650 4.613 -11.371 1.00 92.50 97 THR A O 1
ATOM 712 N N . GLY A 1 98 ? 10.209 4.511 -12.982 1.00 92.75 98 GLY A N 1
ATOM 713 C CA . GLY A 1 98 ? 11.135 3.662 -12.228 1.00 92.75 98 GLY A CA 1
ATOM 714 C C . GLY A 1 98 ? 10.783 2.191 -12.421 1.00 92.75 98 GLY A C 1
ATOM 715 O O . GLY A 1 98 ? 10.731 1.736 -13.561 1.00 92.75 98 GLY A O 1
ATOM 716 N N . HIS A 1 99 ? 10.539 1.476 -11.323 1.00 94.50 99 HIS A N 1
ATOM 717 C CA . HIS A 1 99 ? 9.972 0.128 -11.351 1.00 94.50 99 HIS A CA 1
ATOM 718 C C . HIS A 1 99 ? 8.445 0.248 -11.471 1.00 94.50 99 HIS A C 1
ATOM 720 O O . HIS A 1 99 ? 7.826 0.799 -10.559 1.00 94.50 99 HIS A O 1
ATOM 726 N N . PRO A 1 100 ? 7.826 -0.165 -12.596 1.00 95.31 100 PRO A N 1
ATOM 727 C CA . PRO A 1 100 ? 6.391 -0.006 -12.770 1.00 95.31 100 PRO A CA 1
ATOM 728 C C . PRO A 1 100 ? 5.625 -1.000 -11.902 1.00 95.31 100 PRO A C 1
ATOM 730 O O . PRO A 1 100 ? 5.922 -2.194 -11.932 1.00 95.31 100 PRO A O 1
ATOM 733 N N . TYR A 1 101 ? 4.588 -0.510 -11.227 1.00 95.62 101 TYR A N 1
ATOM 734 C CA . TYR A 1 101 ? 3.714 -1.307 -10.377 1.00 95.62 101 TYR A CA 1
ATOM 735 C C . TYR A 1 101 ? 2.241 -0.988 -10.626 1.00 95.62 101 TYR A C 1
ATOM 737 O O . TYR A 1 101 ? 1.857 0.161 -10.865 1.00 95.62 101 TYR A O 1
ATOM 745 N N . VAL A 1 102 ? 1.407 -2.012 -10.482 1.00 95.06 102 VAL A N 1
ATOM 746 C CA . VAL A 1 102 ? -0.008 -1.875 -10.131 1.00 95.06 102 VAL A CA 1
ATOM 747 C C . VAL A 1 102 ? -0.176 -2.639 -8.827 1.00 95.06 102 VAL A C 1
ATOM 749 O O . VAL A 1 102 ? 0.206 -3.802 -8.750 1.00 95.06 102 VAL A O 1
ATOM 752 N N . ILE A 1 103 ? -0.677 -1.980 -7.786 1.00 95.62 103 ILE A N 1
ATOM 753 C CA . ILE A 1 103 ? -0.784 -2.568 -6.449 1.00 95.62 103 ILE A CA 1
ATOM 754 C C . ILE A 1 103 ? -2.205 -2.371 -5.948 1.00 95.62 103 ILE A C 1
ATOM 756 O O . ILE A 1 103 ? -2.713 -1.251 -5.942 1.00 95.62 103 ILE A O 1
ATOM 760 N N . GLY A 1 104 ? -2.848 -3.453 -5.528 1.00 96.00 104 GLY A N 1
ATOM 761 C CA . GLY A 1 104 ? -4.087 -3.400 -4.765 1.00 96.00 104 GLY A CA 1
ATOM 762 C C . GLY A 1 104 ? -3.806 -3.761 -3.318 1.00 96.00 104 GLY A C 1
ATOM 763 O O . GLY A 1 104 ? -3.502 -4.917 -3.051 1.00 96.00 104 GLY A O 1
ATOM 764 N N . THR A 1 105 ? -3.934 -2.811 -2.396 1.00 97.38 105 THR A N 1
ATOM 765 C CA . THR A 1 105 ? -3.675 -3.040 -0.970 1.00 97.38 105 THR A CA 1
ATOM 766 C C . THR A 1 105 ? -4.946 -2.936 -0.152 1.00 97.38 105 THR A C 1
ATOM 768 O O . THR A 1 105 ? -5.671 -1.946 -0.252 1.00 97.38 105 THR A O 1
ATOM 771 N N . ARG A 1 106 ? -5.178 -3.913 0.723 1.00 98.00 106 ARG A N 1
ATOM 772 C CA . ARG A 1 106 ? -6.151 -3.847 1.807 1.00 98.00 106 ARG A CA 1
ATOM 773 C C . ARG A 1 106 ? -5.448 -3.556 3.130 1.00 98.00 106 ARG A C 1
ATOM 775 O O . ARG A 1 106 ? -4.522 -4.268 3.509 1.00 98.00 106 ARG A O 1
ATOM 782 N N . LEU A 1 107 ? -5.933 -2.545 3.847 1.00 97.81 107 LEU A N 1
ATOM 783 C CA . LEU A 1 107 ? -5.554 -2.274 5.235 1.00 97.81 107 LEU A CA 1
ATOM 784 C C . LEU A 1 107 ? -6.725 -2.652 6.132 1.00 97.81 107 LEU A C 1
ATOM 786 O O . LEU A 1 107 ? -7.833 -2.167 5.905 1.00 97.81 107 LEU A O 1
ATOM 790 N N . ALA A 1 108 ? -6.494 -3.492 7.136 1.00 97.62 108 ALA A N 1
ATOM 791 C CA . ALA A 1 108 ? -7.499 -3.849 8.130 1.00 97.62 108 ALA A CA 1
ATOM 792 C C . ALA A 1 108 ? -7.094 -3.313 9.507 1.00 97.62 108 ALA A C 1
ATOM 794 O O . ALA A 1 108 ? -5.952 -3.500 9.941 1.00 97.62 108 ALA A O 1
ATOM 795 N N . LEU A 1 109 ? -8.030 -2.631 10.168 1.00 96.31 109 LEU A N 1
ATOM 796 C CA . LEU A 1 109 ? -7.829 -2.025 11.479 1.00 96.31 109 LEU A CA 1
ATOM 797 C C . LEU A 1 109 ? -8.571 -2.819 12.557 1.00 96.31 109 LEU A C 1
ATOM 799 O O . LEU A 1 109 ? -9.635 -3.390 12.310 1.00 96.31 109 LEU A O 1
ATOM 803 N N . ASP A 1 110 ? -7.982 -2.877 13.745 1.00 93.94 110 ASP A N 1
ATOM 804 C CA . ASP A 1 110 ? -8.575 -3.515 14.914 1.00 93.94 110 ASP A CA 1
ATOM 805 C C . ASP A 1 110 ? -9.494 -2.550 15.691 1.00 93.94 110 ASP A C 1
ATOM 807 O O . ASP A 1 110 ? -9.780 -1.427 15.267 1.00 93.94 110 ASP A O 1
ATOM 811 N N . ALA A 1 111 ? -9.997 -3.005 16.841 1.00 89.88 111 ALA A N 1
ATOM 812 C CA . ALA A 1 111 ? -10.882 -2.211 17.691 1.00 89.88 111 ALA A CA 1
ATOM 813 C C . ALA A 1 111 ? -10.189 -1.000 18.349 1.00 89.88 111 ALA A C 1
ATOM 815 O O . ALA A 1 111 ? -10.882 -0.064 18.752 1.00 89.88 111 ALA A O 1
ATOM 816 N N . ASP A 1 112 ? -8.856 -1.009 18.429 1.00 90.50 112 ASP A N 1
ATOM 817 C CA . ASP A 1 112 ? -8.022 0.070 18.966 1.00 90.50 112 ASP A CA 1
ATOM 818 C C . ASP A 1 112 ? -7.527 1.016 17.857 1.00 90.50 112 ASP A C 1
ATOM 820 O O . ASP A 1 112 ? -6.706 1.906 18.101 1.00 90.50 112 ASP A O 1
ATOM 824 N N . ASN A 1 113 ? -8.075 0.870 16.644 1.00 92.12 113 ASN A N 1
ATOM 825 C CA . ASN A 1 113 ? -7.752 1.651 15.454 1.00 92.12 113 ASN A CA 1
ATOM 826 C C . ASN A 1 113 ? -6.305 1.468 14.969 1.00 92.12 113 ASN A C 1
ATOM 828 O O . ASN A 1 113 ? -5.764 2.345 14.287 1.00 92.12 113 ASN A O 1
ATOM 832 N N . LYS A 1 114 ? -5.676 0.339 15.305 1.00 94.75 114 LYS A N 1
ATOM 833 C CA . LYS A 1 114 ? -4.339 -0.033 14.841 1.00 94.75 114 LYS A CA 1
ATOM 834 C C . LYS A 1 114 ? -4.427 -0.953 13.636 1.00 94.75 114 LYS A C 1
ATOM 836 O O . LYS A 1 114 ? -5.337 -1.770 13.517 1.00 94.75 114 LYS A O 1
ATOM 841 N N . ILE A 1 115 ? -3.476 -0.813 12.717 1.00 96.69 115 ILE A N 1
ATOM 842 C CA . ILE A 1 115 ? -3.386 -1.692 11.550 1.00 96.69 115 ILE A CA 1
ATOM 843 C C . ILE A 1 115 ? -2.916 -3.067 12.032 1.00 96.69 115 ILE A C 1
ATOM 845 O O . ILE A 1 115 ? -1.806 -3.201 12.547 1.00 96.69 115 ILE A O 1
ATOM 849 N N . TYR A 1 116 ? -3.749 -4.091 11.854 1.00 96.94 116 TYR A N 1
ATOM 850 C CA . TYR A 1 116 ? -3.404 -5.466 12.228 1.00 96.94 116 TYR A CA 1
ATOM 851 C C . TYR A 1 116 ? -3.038 -6.338 11.032 1.00 96.94 116 TYR A C 1
ATOM 853 O O . TYR A 1 116 ? -2.330 -7.335 11.190 1.00 96.94 116 TYR A O 1
ATOM 861 N N . LYS A 1 117 ? -3.497 -5.959 9.834 1.00 97.81 117 LYS A N 1
ATOM 862 C CA . LYS A 1 117 ? -3.198 -6.680 8.601 1.00 97.81 117 LYS A CA 1
ATOM 863 C C . LYS A 1 117 ? -3.050 -5.733 7.415 1.00 97.81 117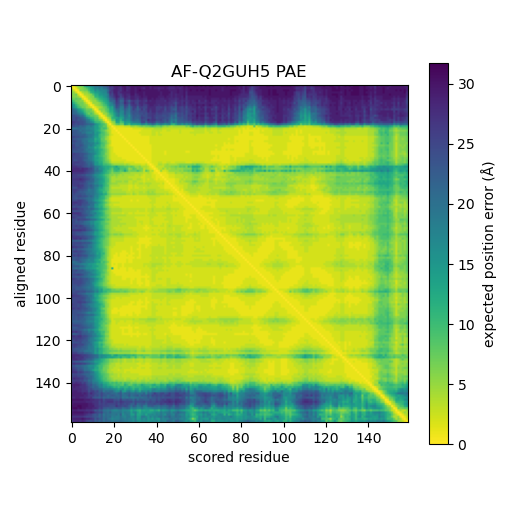 LYS A C 1
ATOM 865 O O . LYS A 1 117 ? -3.884 -4.848 7.213 1.00 97.81 117 LYS A O 1
ATOM 870 N N . ILE A 1 118 ? -2.011 -5.971 6.621 1.00 97.75 118 ILE A N 1
ATOM 871 C CA . ILE A 1 118 ? -1.775 -5.346 5.320 1.00 97.75 118 ILE A CA 1
ATOM 872 C C . ILE A 1 118 ? -1.652 -6.472 4.297 1.00 97.75 118 ILE A C 1
ATOM 874 O O . ILE A 1 118 ? -0.770 -7.320 4.408 1.00 97.75 118 ILE A O 1
ATOM 878 N N . GLU A 1 119 ? -2.543 -6.481 3.312 1.00 97.50 119 GLU A N 1
ATOM 879 C CA . GLU A 1 119 ? -2.559 -7.472 2.231 1.00 97.50 119 GLU A CA 1
ATOM 880 C C . GLU A 1 119 ? -2.421 -6.738 0.906 1.00 97.50 119 GLU A C 1
ATOM 882 O O . GLU A 1 119 ? -3.259 -5.893 0.598 1.00 97.50 119 GLU A O 1
ATOM 887 N N . SER A 1 120 ? -1.397 -7.050 0.118 1.00 96.25 120 SER A N 1
ATOM 888 C CA . SER A 1 120 ? -1.187 -6.418 -1.184 1.00 96.25 120 SER A CA 1
ATOM 889 C C . SER A 1 120 ? -1.125 -7.444 -2.305 1.00 96.25 120 SER A C 1
ATOM 891 O O . SER A 1 120 ? -0.341 -8.382 -2.251 1.00 96.25 120 SER A O 1
ATOM 893 N N . ASN A 1 121 ? -1.888 -7.221 -3.368 1.00 95.06 121 ASN A N 1
ATOM 894 C CA . ASN A 1 121 ? -1.654 -7.858 -4.659 1.00 95.06 121 ASN A CA 1
ATOM 895 C C . ASN A 1 121 ? -0.752 -6.926 -5.463 1.00 95.06 121 ASN A C 1
ATOM 897 O O . ASN A 1 121 ? -1.183 -5.839 -5.855 1.00 95.06 121 ASN A O 1
ATOM 901 N N . VAL A 1 122 ? 0.499 -7.331 -5.658 1.00 94.94 122 VAL A N 1
ATOM 902 C CA . VAL A 1 122 ? 1.539 -6.549 -6.332 1.00 94.94 122 VAL A CA 1
ATOM 903 C C . VAL A 1 122 ? 1.770 -7.163 -7.700 1.00 94.94 122 VAL A C 1
ATOM 905 O O . VAL A 1 122 ? 2.221 -8.307 -7.782 1.00 94.94 122 VAL A O 1
ATOM 908 N N . CYS A 1 123 ? 1.486 -6.397 -8.751 1.00 94.06 123 CYS A N 1
ATOM 909 C CA . CYS A 1 123 ? 1.845 -6.767 -10.111 1.00 94.06 123 CYS A CA 1
ATOM 910 C C . CYS A 1 123 ? 2.905 -5.839 -10.667 1.00 94.06 123 CYS A C 1
ATOM 912 O O . CYS A 1 123 ? 2.836 -4.614 -10.511 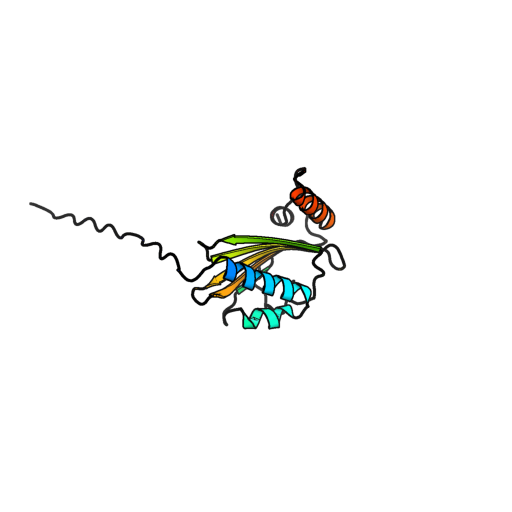1.00 94.06 123 CYS A O 1
ATOM 914 N N . GLU A 1 124 ? 3.841 -6.436 -11.381 1.00 93.81 124 GLU A N 1
ATOM 915 C CA . GLU A 1 124 ? 5.000 -5.759 -11.928 1.00 93.81 124 GLU A CA 1
ATOM 916 C C . GLU A 1 124 ? 5.442 -6.370 -13.264 1.00 93.81 124 GLU A C 1
ATOM 918 O O . GLU A 1 124 ? 4.799 -7.244 -13.857 1.00 93.81 124 GLU A O 1
ATOM 923 N N . THR A 1 125 ? 6.565 -5.872 -13.777 1.00 90.81 125 THR A N 1
ATOM 924 C CA . THR A 1 125 ? 7.121 -6.336 -15.049 1.00 90.81 125 THR A CA 1
ATOM 925 C C . THR A 1 125 ? 7.465 -7.823 -14.977 1.00 90.81 125 THR A C 1
ATOM 927 O O . THR A 1 125 ? 8.356 -8.223 -14.237 1.00 90.81 125 THR A O 1
ATOM 930 N N . GLY A 1 126 ? 6.808 -8.631 -15.810 1.00 88.56 126 GLY A N 1
ATOM 931 C CA . GLY A 1 126 ? 6.978 -10.087 -15.845 1.00 88.56 126 GLY A CA 1
ATOM 932 C C . GLY A 1 126 ? 5.688 -10.845 -15.540 1.00 88.56 126 GLY A C 1
ATOM 933 O O . GLY A 1 126 ? 5.543 -11.978 -15.998 1.00 88.56 126 GLY A O 1
ATOM 934 N N . ASP A 1 127 ? 4.728 -10.203 -14.869 1.00 89.44 127 ASP A N 1
ATOM 935 C CA . ASP A 1 127 ? 3.402 -10.775 -14.654 1.00 89.44 127 ASP A CA 1
ATOM 936 C C . ASP A 1 127 ? 2.576 -10.796 -15.949 1.00 89.44 127 ASP A C 1
ATOM 938 O O . ASP A 1 127 ? 2.729 -9.967 -16.859 1.00 89.44 127 ASP A O 1
ATOM 942 N N . TRP A 1 128 ? 1.673 -11.771 -16.052 1.00 81.31 128 TRP A N 1
ATOM 943 C CA . TRP A 1 128 ? 0.878 -11.965 -17.256 1.00 81.31 128 TRP A CA 1
ATOM 944 C C . TRP A 1 128 ? -0.046 -10.763 -17.495 1.00 81.31 128 TRP A C 1
ATOM 946 O O . TRP A 1 128 ? -0.856 -10.406 -16.652 1.00 81.31 128 TRP A O 1
ATOM 956 N N . LEU A 1 129 ? 0.039 -10.147 -18.681 1.00 82.88 129 LEU A N 1
ATOM 957 C CA . LEU A 1 129 ? -0.785 -8.987 -19.075 1.00 82.88 129 LEU A CA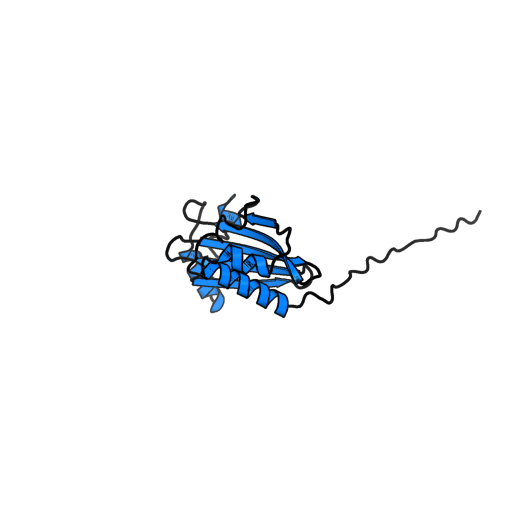 1
ATOM 958 C C . LEU A 1 129 ? -0.618 -7.748 -18.183 1.00 82.88 129 LEU A C 1
ATOM 960 O O . LEU A 1 129 ? -1.499 -6.888 -18.157 1.00 82.88 129 LEU A O 1
ATOM 964 N N . PHE A 1 130 ? 0.521 -7.628 -17.507 1.00 89.25 130 PHE A N 1
ATOM 965 C CA . PHE A 1 130 ? 0.880 -6.415 -16.795 1.00 89.25 130 PHE A CA 1
ATOM 966 C C . PHE A 1 130 ? 1.044 -5.216 -17.748 1.00 89.25 130 PHE A C 1
ATOM 968 O O . PHE A 1 130 ? 1.821 -5.267 -18.704 1.00 89.25 130 PHE A O 1
ATOM 975 N N . ASP A 1 131 ? 0.319 -4.128 -17.469 1.00 90.31 131 ASP A N 1
ATOM 976 C CA . ASP A 1 131 ? 0.436 -2.840 -18.162 1.00 90.31 131 ASP A CA 1
ATOM 977 C C . ASP A 1 131 ? 0.090 -1.676 -17.214 1.00 90.31 131 ASP A C 1
ATOM 979 O O . ASP A 1 131 ? -1.063 -1.238 -17.108 1.00 90.31 131 ASP A O 1
ATOM 983 N N . ALA A 1 132 ? 1.099 -1.161 -16.505 1.00 92.81 132 ALA A N 1
ATOM 984 C CA . ALA A 1 132 ? 0.923 -0.028 -15.594 1.00 92.81 132 ALA A CA 1
ATOM 985 C C . ALA A 1 132 ? 0.480 1.251 -16.320 1.00 92.81 132 ALA A C 1
ATOM 987 O O . ALA A 1 132 ? -0.344 2.004 -15.799 1.00 92.81 132 ALA A O 1
ATOM 988 N N . LYS A 1 133 ? 0.979 1.494 -17.541 1.00 93.50 133 LYS A N 1
ATOM 989 C CA . LYS A 1 133 ? 0.614 2.690 -18.307 1.00 93.50 133 LYS A CA 1
ATOM 990 C C . LYS A 1 133 ? -0.835 2.619 -18.780 1.00 93.50 133 LYS A C 1
ATOM 992 O O . LYS A 1 133 ? -1.574 3.578 -18.581 1.00 93.50 133 LYS A O 1
ATOM 997 N N . GLY A 1 134 ? -1.256 1.492 -19.349 1.00 90.88 134 GLY A N 1
ATOM 998 C CA . GLY A 1 134 ? -2.649 1.285 -19.740 1.00 90.88 134 GLY A CA 1
ATOM 999 C C . GLY A 1 134 ? -3.604 1.363 -18.547 1.00 90.88 134 GLY A C 1
ATOM 1000 O O . GLY A 1 134 ? -4.691 1.927 -18.664 1.00 90.88 134 GLY A O 1
ATOM 1001 N N . THR A 1 135 ? -3.184 0.869 -17.376 1.00 90.00 135 THR A N 1
ATOM 1002 C CA . THR A 1 135 ? -3.960 0.994 -16.130 1.00 90.00 135 THR A CA 1
ATOM 1003 C C . THR A 1 135 ? -4.090 2.453 -15.686 1.00 90.00 135 THR A C 1
ATOM 1005 O O . THR A 1 135 ? -5.186 2.885 -15.319 1.00 90.00 135 THR A O 1
ATOM 1008 N N . LEU A 1 136 ? -3.005 3.233 -15.755 1.00 92.50 136 LEU A N 1
ATOM 1009 C CA . LEU A 1 136 ? -3.028 4.668 -15.461 1.00 92.50 136 LEU A CA 1
ATOM 1010 C C . LEU A 1 136 ? -3.970 5.419 -16.411 1.00 92.50 136 LEU A C 1
ATOM 1012 O O . LEU A 1 136 ? -4.831 6.162 -15.940 1.00 92.50 136 LEU A O 1
ATOM 1016 N N . ASP A 1 137 ? -3.832 5.193 -17.720 1.00 90.88 137 ASP A N 1
ATOM 1017 C CA . ASP A 1 137 ? -4.633 5.852 -18.756 1.00 90.88 137 ASP A CA 1
ATOM 1018 C C . ASP A 1 137 ? -6.138 5.550 -18.538 1.00 90.88 137 ASP A C 1
ATOM 1020 O O . ASP A 1 137 ? -6.952 6.471 -18.428 1.00 90.88 137 ASP A O 1
ATOM 1024 N N . TYR A 1 138 ? -6.503 4.280 -18.304 1.00 86.44 138 TYR A N 1
ATOM 1025 C CA . TYR A 1 138 ? -7.878 3.876 -17.965 1.00 86.44 138 TYR A CA 1
ATOM 1026 C C . TYR A 1 138 ? -8.413 4.552 -16.692 1.00 86.44 138 TYR A C 1
ATOM 1028 O O . TYR A 1 138 ? -9.571 4.975 -16.624 1.00 86.44 138 TYR A O 1
ATOM 1036 N N . ASN A 1 139 ? -7.593 4.650 -15.644 1.00 87.75 139 ASN A N 1
ATOM 1037 C CA . ASN A 1 139 ? -8.019 5.260 -14.388 1.00 87.75 139 ASN A CA 1
ATOM 1038 C C . ASN A 1 139 ? -8.214 6.780 -14.507 1.00 87.75 139 ASN A C 1
ATOM 1040 O O . ASN A 1 139 ? -9.120 7.330 -13.869 1.00 87.75 139 ASN A O 1
ATOM 1044 N N . GLN A 1 140 ? -7.428 7.451 -15.351 1.00 87.44 140 GLN A N 1
ATOM 1045 C CA . GLN A 1 140 ? -7.612 8.866 -15.674 1.00 87.44 140 GLN A CA 1
ATOM 1046 C C . GLN A 1 140 ? -8.900 9.101 -16.480 1.00 87.44 140 GLN A C 1
ATOM 1048 O O . GLN A 1 140 ? -9.662 10.007 -16.144 1.00 87.44 140 GLN A O 1
ATOM 1053 N N . GLU A 1 141 ? -9.193 8.237 -17.452 1.00 83.50 141 GLU A N 1
ATOM 1054 C CA . GLU A 1 141 ? -10.430 8.226 -18.249 1.00 83.50 141 GLU A CA 1
ATOM 1055 C C . GLU A 1 141 ? -11.695 7.978 -17.401 1.00 83.50 141 GLU A C 1
ATOM 1057 O O . GLU A 1 141 ? -12.689 8.706 -17.475 1.00 83.50 141 GLU A O 1
ATOM 1062 N N . ARG A 1 142 ? -11.665 7.002 -16.482 1.00 72.88 142 ARG A N 1
ATOM 1063 C CA . ARG A 1 142 ? -12.778 6.785 -15.535 1.00 72.88 142 ARG A CA 1
ATOM 1064 C C . ARG A 1 142 ? -13.077 8.007 -14.677 1.00 72.88 142 ARG A C 1
ATOM 1066 O O . ARG A 1 142 ? -14.221 8.188 -14.261 1.00 72.88 142 ARG A O 1
ATOM 1073 N N . ARG A 1 143 ? -12.060 8.815 -14.367 1.00 73.00 143 ARG A N 1
ATOM 1074 C CA . ARG A 1 143 ? -12.235 10.044 -13.590 1.00 73.00 143 ARG A CA 1
ATOM 1075 C C . ARG A 1 143 ? -12.995 11.108 -14.385 1.00 73.00 143 ARG A C 1
ATOM 1077 O O . ARG A 1 143 ? -13.693 11.909 -13.771 1.00 73.00 143 ARG A O 1
ATOM 1084 N N . THR A 1 144 ? -12.881 11.110 -15.714 1.00 66.75 144 THR A N 1
ATOM 1085 C CA . THR A 1 144 ? -13.594 12.041 -16.605 1.00 66.75 144 THR A CA 1
ATOM 1086 C C . THR A 1 144 ? -14.970 11.528 -17.042 1.00 66.75 144 THR A C 1
ATOM 1088 O O . THR A 1 144 ? -15.773 12.316 -17.532 1.00 66.75 144 THR A O 1
ATOM 1091 N N . GLY A 1 145 ? -15.290 10.251 -16.794 1.00 61.50 145 GLY A N 1
ATOM 1092 C CA . GLY A 1 145 ? -16.597 9.648 -17.092 1.00 61.50 145 GLY A CA 1
ATOM 1093 C C . GLY A 1 145 ? -16.681 8.946 -18.451 1.00 61.50 145 GLY A C 1
ATOM 1094 O O . GLY A 1 145 ? -17.739 8.430 -18.806 1.00 61.50 145 GLY A O 1
ATOM 1095 N N . GLU A 1 146 ? -15.575 8.867 -19.186 1.00 53.84 146 GLU A N 1
ATOM 1096 C CA . GLU A 1 146 ? -15.463 8.183 -20.476 1.00 53.84 146 GLU A CA 1
ATOM 1097 C C . GLU A 1 146 ? -14.654 6.900 -20.278 1.00 53.84 146 GLU A C 1
ATOM 1099 O O . GLU A 1 146 ? -13.448 6.910 -20.436 1.00 53.84 146 GLU A O 1
ATOM 1104 N N . ALA A 1 147 ? -15.274 5.790 -19.869 1.00 55.56 147 ALA A N 1
ATOM 1105 C CA . ALA A 1 147 ? -14.525 4.559 -19.589 1.00 55.56 147 ALA A CA 1
ATOM 1106 C C . ALA A 1 147 ? -14.737 3.494 -20.676 1.00 55.56 147 ALA A C 1
ATOM 1108 O O . ALA A 1 147 ? -15.827 2.926 -20.783 1.00 55.56 147 ALA A O 1
ATOM 1109 N N . HIS A 1 148 ? -13.688 3.163 -21.434 1.00 58.00 148 HIS A N 1
ATOM 1110 C CA . HIS A 1 148 ? -13.612 1.904 -22.186 1.00 58.00 148 HIS A CA 1
ATOM 1111 C C . HIS A 1 148 ? -13.063 0.797 -21.273 1.00 58.00 148 HIS A C 1
ATOM 1113 O O . HIS A 1 148 ? -12.240 1.087 -20.420 1.00 58.00 148 HIS A O 1
ATOM 1119 N N . LEU A 1 149 ? -13.526 -0.454 -21.391 1.00 54.31 149 LEU A N 1
ATOM 1120 C CA . LEU A 1 149 ? -13.201 -1.530 -20.433 1.00 54.31 149 LEU A CA 1
ATOM 1121 C C . LEU A 1 149 ? -11.685 -1.657 -20.149 1.00 54.31 149 LEU A C 1
ATOM 1123 O O . LEU A 1 149 ? -10.893 -1.635 -21.097 1.00 54.31 149 LEU A O 1
ATOM 1127 N N . PRO A 1 150 ? -11.273 -1.864 -18.881 1.00 55.69 150 PRO A N 1
ATOM 1128 C CA . PRO A 1 150 ? -9.865 -2.006 -18.540 1.00 55.69 150 PRO A CA 1
ATOM 1129 C C . PRO A 1 150 ? -9.314 -3.294 -19.138 1.00 55.69 150 PRO A C 1
ATOM 1131 O O . PRO A 1 150 ? -9.969 -4.340 -19.112 1.00 55.69 150 PRO A O 1
ATOM 1134 N N . ARG A 1 151 ? -8.075 -3.245 -19.631 1.00 53.25 151 ARG A N 1
ATOM 1135 C CA . ARG A 1 151 ? -7.397 -4.428 -20.170 1.00 53.25 151 ARG A CA 1
ATOM 1136 C C . ARG A 1 151 ? -6.736 -5.344 -19.135 1.00 53.25 151 ARG A C 1
ATOM 1138 O O . ARG A 1 151 ? -6.115 -6.293 -19.603 1.00 53.25 151 ARG A O 1
ATOM 1145 N N . ARG A 1 152 ? -6.962 -5.155 -17.816 1.00 61.06 152 ARG A N 1
ATOM 1146 C CA . ARG A 1 152 ? -7.129 -6.183 -16.739 1.00 61.06 152 ARG A CA 1
ATOM 1147 C C . ARG A 1 152 ? -6.699 -5.668 -15.352 1.00 61.06 152 ARG A C 1
ATOM 1149 O O . ARG A 1 152 ? -5.818 -4.829 -15.257 1.00 61.06 152 ARG A O 1
ATOM 1156 N N . SER A 1 153 ? -7.347 -6.186 -14.300 1.00 58.47 153 SER A N 1
ATOM 1157 C CA . SER A 1 153 ? -6.959 -6.002 -12.886 1.00 58.47 153 SER A CA 1
ATOM 1158 C C . SER A 1 153 ? -5.722 -6.838 -12.555 1.00 58.47 153 SER A C 1
ATOM 1160 O O . SER A 1 153 ? -5.531 -7.901 -13.154 1.00 58.47 153 SER A O 1
ATOM 1162 N N . CYS A 1 154 ? -4.960 -6.410 -11.549 1.00 69.06 154 CYS A N 1
ATOM 1163 C CA . CYS A 1 154 ? -3.869 -7.174 -10.950 1.00 69.06 154 CYS A CA 1
ATOM 1164 C C . CYS A 1 154 ? -4.245 -8.631 -10.626 1.00 69.06 154 CYS A C 1
ATOM 1166 O O . CYS A 1 154 ? -3.490 -9.561 -10.897 1.00 69.06 154 CYS A O 1
ATOM 1168 N N . ASP A 1 155 ? -5.475 -8.850 -10.160 1.00 56.34 155 ASP A N 1
ATOM 1169 C CA . ASP A 1 155 ? -5.983 -10.178 -9.785 1.00 56.34 155 ASP A CA 1
ATOM 1170 C C . ASP A 1 155 ? -6.082 -11.162 -10.963 1.00 56.34 155 ASP A C 1
ATOM 1172 O O . ASP A 1 155 ? -6.205 -12.373 -10.774 1.00 56.34 155 ASP A O 1
ATOM 1176 N N . LEU A 1 156 ? -6.090 -10.653 -12.198 1.00 56.44 156 LEU A N 1
ATOM 1177 C CA . LEU A 1 156 ? -6.099 -11.471 -13.410 1.00 56.44 156 LEU A CA 1
ATOM 1178 C C . LEU A 1 156 ? -4.688 -11.738 -13.943 1.00 56.44 156 LEU A C 1
ATOM 1180 O O . LEU A 1 156 ? -4.537 -12.648 -14.754 1.00 56.44 156 LEU A O 1
ATOM 1184 N N . ALA A 1 157 ? -3.687 -10.963 -13.517 1.00 57.28 157 ALA A N 1
ATOM 1185 C CA . ALA A 1 157 ? -2.306 -11.076 -13.985 1.00 57.28 157 ALA A CA 1
ATOM 1186 C C . ALA A 1 157 ? -1.524 -12.220 -13.318 1.00 57.28 157 ALA A C 1
ATOM 1188 O O . ALA A 1 157 ? -0.510 -12.671 -13.844 1.00 57.28 157 ALA A O 1
ATOM 1189 N N . ARG A 1 158 ? -2.007 -12.706 -12.170 1.00 58.59 158 ARG A N 1
ATOM 1190 C CA . ARG A 1 158 ? -1.337 -13.718 -11.333 1.00 58.59 158 ARG A CA 1
ATOM 1191 C C . ARG A 1 158 ? -2.041 -15.089 -11.339 1.00 58.59 158 ARG A C 1
ATOM 1193 O O . ARG A 1 158 ? -1.767 -15.910 -10.470 1.00 58.59 158 ARG A O 1
ATOM 1200 N N . ARG A 1 159 ? -2.967 -15.330 -12.280 1.00 55.88 159 ARG A N 1
ATOM 1201 C CA . ARG A 1 159 ? -3.640 -16.633 -12.476 1.00 55.88 159 ARG A CA 1
ATOM 1202 C C . ARG A 1 159 ? -2.921 -17.531 -13.470 1.00 55.88 159 ARG A C 1
ATOM 1204 O O . ARG A 1 159 ? -2.375 -16.986 -14.451 1.00 55.88 159 ARG A O 1
#

Foldseek 3Di:
DDDDDDPPPPPPPLPLLPQQDQVLQVVLVVQQLVLLAPLVQVVSQVVQADPQAFEEEPNDTDDSCDDSSNGHADWPDKDKDADSSQSKMWMWTFGDPDFTWTKIWMFHADSVSGTRYIYIYIDGPPFAQDDSPQVSVQVVCVVVVNHDDRSDDSVVRHD

Secondary structure (DSSP, 8-state):
-----------------TT--HHHHHHHHHHHHHHHHHS-HHHHHHTTEEEEEEEEETTEE--TTSGGGSS----SEEEEEEETTTTEEEEEEEE-SSS-EEEEEEEEE-TTS-EEEEEEEEEEBTBTT--HHHHHHHHHHHHHT--PPPS--HHHHT-

Mean predicted aligned error: 8.63 Å

Sequence (159 aa):
MVSLLLLVLAGFSSQASAACTRDLLKEATASYIAALGSGEGPTAISDLAQDSLIYQENDAELDITEGVLSAPIKIDFSRSIYDTTECASYTEIVATTGHPYVIGTRLALDADNKIYKIESNVCETGDWLFDAKGTLDYNQERRTGEAHLPRRSCDLARR

Solvent-accessible surface area (backbone atoms only — not comparable to full-atom values): 9122 Å² total; per-residue (Å²): 143,80,83,86,80,79,83,79,79,79,73,82,74,77,75,74,64,90,68,48,46,66,65,58,46,49,51,58,49,50,52,50,56,50,16,29,47,66,35,48,14,43,70,60,43,55,79,49,32,43,96,79,52,44,37,30,50,66,95,37,78,51,61,56,73,44,72,74,30,49,42,56,42,59,71,75,45,73,53,74,51,75,39,52,86,77,28,29,31,41,34,44,37,29,16,66,56,87,78,40,26,35,33,43,35,36,44,32,42,49,91,86,71,25,33,42,36,40,43,29,45,71,34,37,90,86,43,51,81,64,50,38,60,63,51,47,53,46,54,55,30,50,73,75,69,62,69,71,84,75,90,68,60,60,83,67,25,80,110

Nearest PDB structures (foldseek):
  8bl5-assembly1_A  TM=6.773E-01  e=6.554E-03  synthetic construct
  7s7u-assembly1_A  TM=5.153E-01  e=2.118E-01  Thermoanaerobacter sp. X513
  8i4o-assembly1_A  TM=5.110E-01  e=2.403E-01  Bacteria Latreille et al. 1825
  6zui-assembly1_A  TM=5.088E-01  e=5.129E-01  Escherichia coli K-12
  4ik8-assembly1_A-2  TM=3.725E-01  e=5.820E-01  Entacmaea quadricolor

pLDDT: mean 85.08, std 16.1, range [44.44, 98.12]

Radius of gyration: 19.7 Å; Cα contacts (8 Å, |Δi|>4): 281; chains: 1; bounding box: 59×46×52 Å